Protein AF-A0A8H9M3D7-F1 (afdb_monomer_lite)

Secondary structure (DSSP, 8-state):
--PPEEPTTT--EEEEEEPPGGGHHHHS-SEEEEE-----HHHHHHHHHHHHHHHHHHHHHHHHHHHHHTT----GGGG--

Sequence (81 aa):
MSSPFKHPKSGIYTHRKGVPKRLVPIIGKAVFKQSLNTKDLREAKSLIIPLLADVDNQIRLAELQLTDDSSQELSLRDCQF

pLDDT: mean 82.26, std 13.04, range [48.81, 93.0]

Structure (mmCIF, N/CA/C/O backbone):
data_AF-A0A8H9M3D7-F1
#
_entry.id   AF-A0A8H9M3D7-F1
#
loop_
_atom_site.group_PDB
_atom_site.id
_atom_site.type_symbol
_atom_site.label_atom_id
_atom_site.label_alt_id
_atom_site.label_comp_id
_atom_site.label_asym_id
_atom_site.label_entity_id
_atom_site.label_seq_id
_atom_site.pdbx_PDB_ins_code
_atom_site.Cartn_x
_atom_site.Cartn_y
_atom_site.Cartn_z
_atom_site.occupancy
_atom_site.B_iso_or_equiv
_atom_site.auth_seq_id
_atom_site.auth_comp_id
_atom_site.auth_asym_id
_atom_site.auth_atom_id
_atom_site.pdbx_PDB_model_num
ATOM 1 N N . MET A 1 1 ? 14.343 -9.461 5.454 1.00 50.03 1 MET A N 1
ATOM 2 C CA . MET A 1 1 ? 14.203 -8.631 4.236 1.00 50.03 1 MET A CA 1
ATOM 3 C C . MET A 1 1 ? 12.886 -8.974 3.559 1.00 50.03 1 MET A C 1
ATOM 5 O O . MET A 1 1 ? 12.654 -10.150 3.310 1.00 50.03 1 MET A O 1
ATOM 9 N N . SER A 1 2 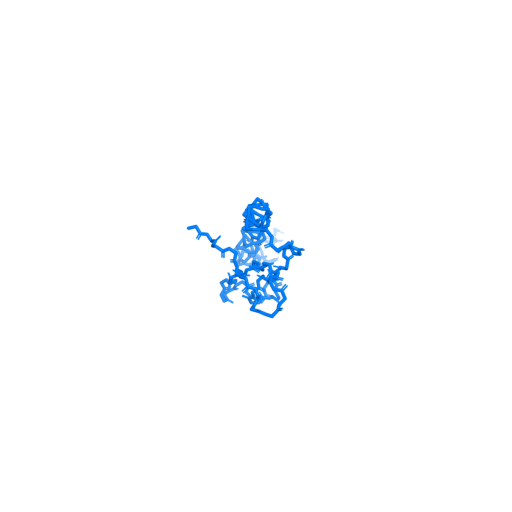? 12.016 -7.991 3.310 1.00 59.62 2 SER A N 1
ATOM 10 C CA . SER A 1 2 ? 10.735 -8.232 2.631 1.00 59.62 2 SER A CA 1
ATOM 11 C C . SER A 1 2 ? 10.997 -8.437 1.136 1.00 59.62 2 SER A C 1
ATOM 13 O O . SER A 1 2 ? 11.387 -7.499 0.443 1.00 59.62 2 SER A O 1
ATOM 15 N N . SER A 1 3 ? 10.898 -9.676 0.653 1.00 72.44 3 SER A N 1
ATOM 16 C CA . SER A 1 3 ? 11.142 -9.982 -0.760 1.00 72.44 3 SER A CA 1
ATOM 17 C C . SER A 1 3 ? 9.893 -9.661 -1.595 1.00 72.44 3 SER A C 1
ATOM 19 O O . SER A 1 3 ? 8.798 -10.074 -1.201 1.00 72.44 3 SER A O 1
ATOM 21 N N . PRO A 1 4 ? 10.018 -8.961 -2.741 1.00 80.81 4 PRO A N 1
ATOM 22 C CA . PRO A 1 4 ? 8.904 -8.742 -3.657 1.00 80.81 4 PRO A CA 1
ATOM 23 C C . PRO A 1 4 ? 8.281 -10.071 -4.108 1.00 80.81 4 PRO A C 1
ATOM 25 O O . PRO A 1 4 ? 8.986 -10.973 -4.565 1.00 80.81 4 PRO A O 1
ATOM 28 N N . PHE A 1 5 ? 6.954 -10.190 -4.049 1.00 84.44 5 PHE A N 1
ATOM 29 C CA . PHE A 1 5 ? 6.261 -11.373 -4.559 1.00 84.44 5 PHE A CA 1
ATOM 30 C C . PHE A 1 5 ? 6.080 -11.254 -6.073 1.00 84.44 5 PHE A C 1
ATOM 32 O O . PHE A 1 5 ? 5.431 -10.315 -6.544 1.00 84.44 5 PHE A O 1
ATOM 39 N N . LYS A 1 6 ? 6.623 -12.206 -6.838 1.00 86.62 6 LYS A N 1
ATOM 40 C CA . LYS A 1 6 ? 6.450 -12.261 -8.294 1.00 86.62 6 LYS A CA 1
ATOM 41 C C . LYS A 1 6 ? 5.125 -12.923 -8.644 1.00 86.62 6 LYS A C 1
ATOM 43 O O . LYS A 1 6 ? 4.876 -14.063 -8.261 1.00 86.62 6 LYS A O 1
ATOM 48 N N . HIS A 1 7 ? 4.289 -12.238 -9.415 1.00 86.88 7 HIS A N 1
ATOM 49 C CA . HIS A 1 7 ? 3.052 -12.835 -9.899 1.00 86.88 7 HIS A CA 1
ATOM 50 C C . HIS A 1 7 ? 3.344 -13.911 -10.970 1.00 86.88 7 HIS A C 1
ATOM 52 O O . HIS A 1 7 ? 4.035 -13.605 -11.945 1.00 86.88 7 HIS A O 1
ATOM 58 N N . PRO A 1 8 ? 2.808 -15.144 -10.852 1.00 85.25 8 PRO A N 1
ATOM 59 C CA . PRO A 1 8 ? 3.201 -16.272 -11.706 1.00 85.25 8 PRO A CA 1
ATOM 60 C C . PRO A 1 8 ? 2.812 -16.093 -13.179 1.00 85.25 8 PRO A C 1
ATOM 62 O O . PRO A 1 8 ? 3.542 -16.530 -14.058 1.00 85.25 8 PRO A O 1
ATOM 65 N N . LYS A 1 9 ? 1.691 -15.414 -13.463 1.00 87.44 9 LYS A N 1
ATOM 66 C CA . LYS A 1 9 ? 1.187 -15.229 -14.836 1.00 87.44 9 LYS A CA 1
ATOM 67 C C . LYS A 1 9 ? 1.706 -13.961 -15.518 1.00 87.44 9 LYS A C 1
ATOM 69 O O . LYS A 1 9 ? 1.969 -13.970 -16.710 1.00 87.44 9 LYS A O 1
ATOM 74 N N . SER A 1 10 ? 1.832 -12.857 -14.779 1.00 86.25 10 SER A N 1
ATOM 75 C CA . SER A 1 10 ? 2.233 -11.557 -15.354 1.00 86.25 10 SER A CA 1
ATOM 76 C C . SER A 1 10 ? 3.720 -11.251 -15.177 1.00 86.25 10 SER A C 1
ATOM 78 O O . SER A 1 10 ? 4.246 -10.364 -15.845 1.00 86.25 10 SER A O 1
ATOM 80 N N . GLY A 1 11 ? 4.401 -11.952 -14.266 1.00 87.69 11 GLY A N 1
ATOM 81 C CA . GLY A 1 11 ? 5.790 -11.687 -13.900 1.00 87.69 11 GLY A CA 1
ATOM 82 C C . GLY A 1 11 ? 6.004 -10.377 -13.138 1.00 87.69 11 GLY A C 1
ATOM 83 O O . GLY A 1 11 ? 7.142 -10.083 -12.790 1.00 87.69 11 GLY A O 1
ATOM 84 N N . ILE A 1 12 ? 4.940 -9.610 -12.878 1.00 90.62 12 ILE A N 1
ATOM 85 C CA . ILE A 1 12 ? 5.003 -8.319 -12.190 1.00 90.62 12 ILE A CA 1
ATOM 86 C C . ILE A 1 12 ? 5.221 -8.557 -10.701 1.00 90.62 12 ILE A C 1
ATOM 88 O O . ILE A 1 12 ? 4.537 -9.385 -10.085 1.00 90.62 12 ILE A O 1
ATOM 92 N N . TYR A 1 13 ? 6.152 -7.810 -10.119 1.00 91.69 13 TYR A N 1
ATOM 93 C CA . TYR A 1 13 ? 6.373 -7.843 -8.684 1.00 91.69 13 TYR A CA 1
ATOM 94 C C . TYR A 1 13 ? 5.327 -7.033 -7.922 1.00 91.69 13 TYR A C 1
ATOM 96 O O . TYR A 1 13 ? 4.876 -5.966 -8.342 1.00 91.69 13 TYR A O 1
ATOM 104 N N . THR A 1 14 ? 4.946 -7.554 -6.763 1.00 89.25 14 THR A N 1
ATOM 105 C CA . THR A 1 14 ? 3.970 -6.942 -5.867 1.00 89.25 14 THR A CA 1
ATOM 106 C C . THR A 1 14 ? 4.519 -6.885 -4.451 1.00 89.25 14 THR A C 1
ATOM 108 O O . THR A 1 14 ? 5.192 -7.809 -3.986 1.00 89.25 14 THR A O 1
ATOM 111 N N . HIS A 1 15 ? 4.209 -5.791 -3.769 1.00 89.06 15 HIS A N 1
ATOM 112 C CA . HIS A 1 15 ? 4.437 -5.612 -2.349 1.00 89.06 15 HIS A CA 1
ATOM 113 C C . HIS A 1 15 ? 3.142 -5.916 -1.587 1.00 89.06 15 HIS A C 1
ATOM 115 O O . HIS A 1 15 ? 2.053 -5.482 -1.983 1.00 89.06 15 HIS A O 1
ATOM 121 N N . ARG A 1 16 ? 3.261 -6.695 -0.507 1.00 88.12 16 ARG A N 1
ATOM 122 C CA . ARG A 1 16 ? 2.156 -7.033 0.394 1.00 88.12 16 ARG A CA 1
ATOM 123 C C . ARG A 1 16 ? 2.628 -6.872 1.829 1.00 88.12 16 ARG A C 1
ATOM 125 O O . ARG A 1 16 ? 3.564 -7.556 2.234 1.00 88.12 16 ARG A O 1
ATOM 132 N N . LYS A 1 17 ? 1.955 -6.019 2.596 1.00 88.62 17 LYS A N 1
ATOM 133 C CA . LYS A 1 17 ? 2.224 -5.840 4.026 1.00 88.62 17 LYS A CA 1
ATOM 134 C C . LYS A 1 17 ? 0.921 -5.891 4.808 1.00 88.62 17 LYS A C 1
ATOM 136 O O . LYS A 1 17 ? -0.038 -5.201 4.467 1.00 88.62 17 LYS A O 1
ATOM 141 N N . GLY A 1 18 ? 0.876 -6.779 5.797 1.00 89.06 18 GLY A N 1
ATOM 142 C CA . GLY A 1 18 ? -0.284 -6.944 6.664 1.00 89.06 18 GLY A CA 1
ATOM 143 C C . GLY A 1 18 ? -0.403 -5.776 7.633 1.00 89.06 18 GLY A C 1
ATOM 144 O O . GLY A 1 18 ? 0.602 -5.320 8.177 1.00 89.06 18 GLY A O 1
ATOM 145 N N . VAL A 1 19 ? -1.629 -5.314 7.838 1.00 89.12 19 VAL A N 1
ATOM 146 C CA . VAL A 1 19 ? -1.961 -4.325 8.860 1.00 89.12 19 VAL A CA 1
ATOM 147 C C . VAL A 1 19 ? -2.326 -5.067 10.150 1.00 89.12 19 VAL A C 1
ATOM 149 O O . VAL A 1 19 ? -3.077 -6.046 10.092 1.00 89.12 19 VAL A O 1
ATOM 152 N N . PRO A 1 20 ? -1.818 -4.646 11.321 1.00 89.50 20 PRO A N 1
ATOM 153 C CA . PRO A 1 20 ? -2.264 -5.187 12.601 1.00 89.50 20 PRO A CA 1
ATOM 154 C C . PRO A 1 20 ? -3.788 -5.094 12.745 1.00 89.50 20 PRO A C 1
ATOM 156 O O . PRO A 1 20 ? -4.364 -4.039 12.495 1.00 89.50 20 PRO A O 1
ATOM 159 N N . LYS A 1 21 ? -4.451 -6.172 13.196 1.00 88.38 21 LYS A N 1
ATOM 160 C CA . LYS A 1 21 ? -5.928 -6.252 13.278 1.00 88.38 21 LYS A CA 1
ATOM 161 C C . LYS A 1 21 ? -6.568 -5.065 14.014 1.00 88.38 21 LYS A C 1
ATOM 163 O O . LYS A 1 21 ? -7.623 -4.604 13.602 1.00 88.38 21 LYS A O 1
ATOM 168 N N . ARG A 1 22 ? -5.897 -4.547 15.050 1.00 87.94 22 ARG A N 1
ATOM 169 C CA . ARG A 1 22 ? -6.329 -3.382 15.845 1.00 87.94 22 ARG A CA 1
ATOM 170 C C . ARG A 1 22 ? -6.416 -2.076 15.044 1.00 87.94 22 ARG A C 1
ATOM 172 O O . ARG A 1 22 ? -7.224 -1.225 15.373 1.00 87.94 22 ARG A O 1
ATOM 179 N N . LEU A 1 23 ? -5.609 -1.934 13.991 1.00 88.00 23 LEU A N 1
ATOM 180 C CA . LEU A 1 23 ? -5.539 -0.730 13.153 1.00 88.00 23 LEU A CA 1
ATOM 181 C C . LEU A 1 23 ? -6.379 -0.847 11.878 1.00 88.00 23 LEU A C 1
ATOM 183 O O . LEU A 1 23 ? -6.568 0.141 11.178 1.00 88.00 23 LEU A O 1
ATOM 187 N N . VAL A 1 24 ? -6.895 -2.038 11.563 1.00 88.38 24 VAL A N 1
ATOM 188 C CA . VAL A 1 24 ? -7.805 -2.253 10.430 1.00 88.38 24 VAL A CA 1
ATOM 189 C C . VAL A 1 24 ? -9.035 -1.336 10.464 1.00 88.38 24 VAL A C 1
ATOM 191 O O . VAL A 1 24 ? -9.348 -0.810 9.398 1.00 88.38 24 VAL A O 1
ATOM 194 N N . PRO A 1 25 ? -9.717 -1.089 11.605 1.00 86.44 25 PRO A N 1
ATOM 195 C CA . PRO A 1 25 ? -10.834 -0.141 11.634 1.00 86.44 25 PRO A CA 1
ATOM 196 C C . PRO A 1 25 ? -10.415 1.312 11.355 1.00 86.44 25 PRO A C 1
ATOM 198 O O . PRO A 1 25 ? -11.197 2.045 10.765 1.00 86.44 25 PRO A O 1
ATOM 201 N N . ILE A 1 26 ? -9.187 1.712 11.707 1.00 86.56 26 ILE A N 1
ATOM 202 C CA . ILE A 1 26 ? -8.675 3.079 11.496 1.00 86.56 26 ILE A CA 1
ATOM 203 C C . ILE A 1 26 ? -8.214 3.270 10.045 1.00 86.56 26 ILE A C 1
ATOM 205 O O . ILE A 1 26 ? -8.606 4.209 9.362 1.00 86.56 26 ILE A O 1
ATOM 209 N N . ILE A 1 27 ? -7.394 2.345 9.542 1.00 86.81 27 ILE A N 1
ATOM 210 C CA . ILE A 1 27 ? -6.820 2.401 8.187 1.00 86.81 27 ILE A CA 1
ATOM 211 C C . ILE A 1 27 ? -7.861 2.008 7.119 1.00 86.81 27 ILE A C 1
ATOM 213 O O . ILE A 1 27 ? -7.718 2.337 5.940 1.00 86.81 27 ILE A O 1
ATOM 217 N N . GLY A 1 28 ? -8.888 1.247 7.501 1.00 88.00 28 GLY A N 1
ATOM 218 C CA . GLY A 1 28 ? -9.929 0.730 6.608 1.00 88.00 28 GLY A CA 1
ATOM 219 C C . GLY A 1 28 ? -9.469 -0.410 5.691 1.00 88.00 28 GLY A C 1
ATOM 220 O O . GLY A 1 28 ? -10.220 -0.851 4.820 1.00 88.00 28 GLY A O 1
ATOM 221 N N . LYS A 1 29 ? -8.229 -0.900 5.839 1.00 89.62 29 LYS A N 1
ATOM 222 C CA . LYS A 1 29 ? -7.648 -1.967 5.005 1.00 89.62 29 LYS A CA 1
ATOM 223 C C . LYS A 1 29 ? -6.850 -2.950 5.854 1.00 89.62 29 LYS A C 1
ATOM 225 O O . LYS A 1 29 ? -6.066 -2.557 6.708 1.00 89.62 29 LYS A O 1
ATOM 230 N N . ALA A 1 30 ? -7.002 -4.242 5.563 1.00 89.69 30 ALA A N 1
ATOM 231 C CA . ALA A 1 30 ? -6.271 -5.310 6.253 1.00 89.69 30 ALA A CA 1
ATOM 232 C C . ALA A 1 30 ? -4.868 -5.569 5.678 1.00 89.69 30 ALA A C 1
ATOM 234 O O . ALA A 1 30 ? -3.994 -6.100 6.362 1.00 89.69 30 ALA A O 1
ATOM 235 N N . VAL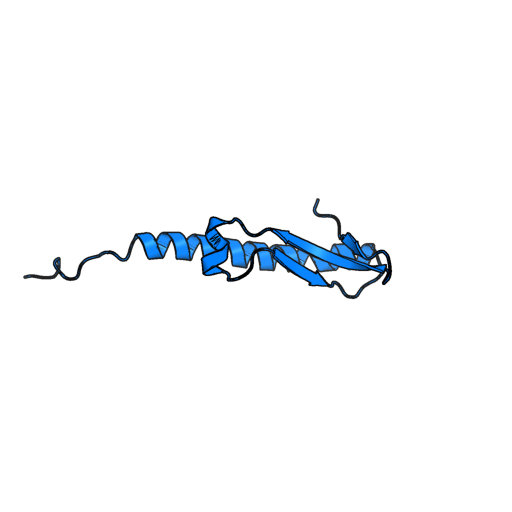 A 1 31 ? -4.647 -5.238 4.404 1.00 90.62 31 VAL A N 1
ATOM 236 C CA . VAL A 1 31 ? -3.380 -5.484 3.708 1.00 90.62 31 VAL A CA 1
ATOM 237 C C . VAL A 1 31 ? -3.101 -4.342 2.743 1.00 90.62 31 VAL A C 1
ATOM 239 O O . VAL A 1 31 ? -3.922 -4.042 1.874 1.00 90.62 31 VAL A O 1
ATOM 242 N N . PHE A 1 32 ? -1.904 -3.771 2.829 1.00 89.25 32 PHE A N 1
ATOM 243 C CA . PHE A 1 32 ? -1.370 -2.898 1.793 1.00 89.25 32 PHE A CA 1
ATOM 244 C C . PHE A 1 32 ? -0.882 -3.755 0.632 1.00 89.25 32 PHE A C 1
ATOM 246 O O . PHE A 1 32 ? 0.108 -4.477 0.758 1.00 89.25 32 PHE A O 1
ATOM 253 N N . LYS A 1 33 ? -1.611 -3.712 -0.485 1.00 89.75 33 LYS A N 1
ATOM 254 C CA . LYS A 1 33 ? -1.265 -4.404 -1.728 1.00 89.75 33 LYS A CA 1
ATOM 255 C C . LYS A 1 33 ? -0.933 -3.362 -2.786 1.00 89.75 33 LYS A C 1
ATOM 257 O O . LYS A 1 33 ? -1.820 -2.628 -3.208 1.00 89.75 33 LYS A O 1
ATOM 262 N N . GLN A 1 34 ? 0.315 -3.346 -3.239 1.00 89.12 34 GLN A N 1
ATOM 263 C CA . GLN A 1 34 ? 0.768 -2.422 -4.276 1.00 89.12 34 GLN A CA 1
ATOM 264 C C . GLN A 1 34 ? 1.560 -3.176 -5.340 1.00 89.12 34 GLN A C 1
ATOM 266 O O . GLN A 1 34 ? 2.432 -3.990 -5.028 1.00 89.12 34 GLN A O 1
ATOM 271 N N . SER A 1 35 ? 1.221 -2.954 -6.608 1.00 89.44 35 SER A N 1
ATOM 272 C CA . SER A 1 35 ? 1.995 -3.477 -7.729 1.00 89.44 35 SER A CA 1
ATOM 273 C C . SER A 1 35 ? 3.177 -2.555 -8.001 1.00 89.44 35 SER A C 1
ATOM 275 O O . SER A 1 35 ? 3.025 -1.340 -8.060 1.00 89.44 35 SER A O 1
ATOM 277 N N . LEU A 1 36 ? 4.360 -3.140 -8.174 1.00 88.69 36 LEU A N 1
ATOM 278 C CA . LEU A 1 36 ? 5.578 -2.396 -8.503 1.00 88.69 36 LEU A CA 1
ATOM 279 C C . LEU A 1 36 ? 5.697 -2.143 -10.010 1.00 88.69 36 LEU A C 1
ATOM 281 O O . LEU A 1 36 ? 6.629 -1.482 -10.440 1.00 88.69 36 LEU A O 1
ATOM 285 N N . ASN A 1 37 ? 4.784 -2.714 -10.809 1.00 88.38 37 ASN A N 1
ATOM 286 C CA . ASN A 1 37 ? 4.702 -2.615 -12.272 1.00 88.38 37 ASN A CA 1
ATOM 287 C C . ASN A 1 37 ? 5.997 -2.949 -13.038 1.00 88.38 37 ASN A C 1
ATOM 289 O O . ASN A 1 37 ? 6.048 -2.781 -14.249 1.00 88.38 37 ASN A O 1
ATOM 293 N N . THR A 1 38 ? 7.001 -3.508 -12.364 1.00 89.38 38 THR A N 1
ATOM 294 C CA . THR A 1 38 ? 8.254 -3.97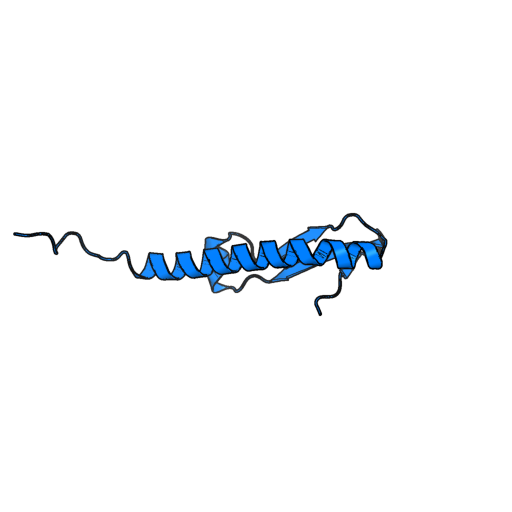7 -12.954 1.00 89.38 38 THR A CA 1
ATOM 295 C C . THR A 1 38 ? 8.327 -5.504 -12.925 1.00 89.38 38 THR A C 1
ATOM 297 O O . THR A 1 38 ? 7.769 -6.167 -12.037 1.00 89.38 38 THR A O 1
ATOM 300 N N . LYS A 1 39 ? 9.010 -6.062 -13.926 1.00 89.88 39 LYS A N 1
ATOM 301 C CA . LYS A 1 39 ? 9.373 -7.486 -14.017 1.00 89.88 39 LYS A CA 1
ATOM 302 C C . LYS A 1 39 ? 10.817 -7.732 -13.576 1.00 89.88 39 LYS A C 1
ATOM 304 O O . LYS A 1 39 ? 11.207 -8.894 -13.422 1.00 89.88 39 LYS A O 1
ATOM 309 N N . ASP A 1 40 ? 11.578 -6.665 -13.335 1.00 90.06 40 ASP A N 1
ATOM 310 C CA . ASP A 1 40 ? 12.981 -6.720 -12.962 1.00 90.06 40 ASP A CA 1
ATOM 311 C C . ASP A 1 40 ? 13.146 -6.746 -11.447 1.00 90.06 40 ASP A C 1
ATOM 313 O O . ASP A 1 40 ? 12.635 -5.908 -10.706 1.00 90.06 40 ASP A O 1
ATOM 317 N N . LEU A 1 41 ? 13.886 -7.744 -10.959 1.00 87.62 41 LEU A N 1
ATOM 318 C CA . LEU A 1 41 ? 14.054 -7.965 -9.521 1.00 87.62 41 LEU A CA 1
ATOM 319 C C . LEU A 1 41 ? 14.867 -6.847 -8.855 1.00 87.62 41 LEU A C 1
ATOM 321 O O . LEU A 1 41 ? 14.628 -6.518 -7.694 1.00 87.62 41 LEU A O 1
ATOM 325 N N . ARG A 1 42 ? 15.841 -6.277 -9.574 1.00 89.88 42 ARG A N 1
ATOM 326 C CA . ARG A 1 42 ? 16.679 -5.183 -9.063 1.00 89.88 42 ARG A CA 1
ATOM 327 C C . ARG A 1 42 ? 15.852 -3.916 -8.874 1.00 89.88 42 ARG A C 1
ATOM 329 O O . ARG A 1 42 ? 15.851 -3.362 -7.781 1.00 89.88 42 ARG A O 1
ATOM 336 N N . GLU A 1 43 ? 15.089 -3.532 -9.893 1.00 89.88 43 GLU A N 1
ATOM 337 C CA . GLU A 1 43 ? 14.174 -2.392 -9.814 1.00 89.88 43 GLU A CA 1
ATOM 338 C C . GLU A 1 43 ? 13.105 -2.597 -8.743 1.00 89.88 43 GLU A C 1
ATOM 340 O O . GLU A 1 43 ? 12.867 -1.706 -7.933 1.00 89.88 43 GLU A O 1
ATOM 345 N N . ALA A 1 44 ? 12.516 -3.795 -8.666 1.00 90.12 44 ALA A N 1
ATOM 346 C CA . ALA A 1 44 ? 11.515 -4.113 -7.653 1.00 90.12 44 ALA A CA 1
ATOM 347 C C . ALA A 1 44 ? 12.048 -3.918 -6.226 1.00 90.12 44 ALA A C 1
ATOM 349 O O . ALA A 1 44 ? 11.336 -3.401 -5.368 1.00 90.12 44 ALA A O 1
ATOM 350 N N . LYS A 1 45 ? 13.303 -4.305 -5.963 1.00 88.50 45 LYS A N 1
ATOM 351 C CA . LYS A 1 45 ? 13.941 -4.085 -4.658 1.00 88.50 45 LYS A CA 1
ATOM 352 C C . LYS A 1 45 ? 14.103 -2.600 -4.351 1.00 88.50 45 LYS A C 1
ATOM 354 O O . LYS A 1 45 ? 13.782 -2.197 -3.239 1.00 88.50 45 LYS A O 1
ATOM 359 N N . SER A 1 46 ? 14.546 -1.804 -5.322 1.00 90.44 46 SER A N 1
ATOM 360 C CA . SER A 1 46 ? 14.690 -0.355 -5.150 1.00 90.44 46 SER A CA 1
ATOM 361 C C . SER A 1 46 ? 13.344 0.327 -4.898 1.00 90.44 46 SER A C 1
ATOM 363 O O . SER A 1 46 ? 13.244 1.161 -4.005 1.00 90.44 46 SER A O 1
ATOM 365 N N . LEU A 1 47 ? 12.293 -0.070 -5.624 1.00 89.62 47 LEU A N 1
ATOM 366 C CA . LEU A 1 47 ? 10.945 0.491 -5.491 1.00 89.62 47 LEU A CA 1
ATOM 367 C C . LEU A 1 47 ? 10.255 0.107 -4.175 1.00 89.62 47 LEU A C 1
ATOM 369 O O . LEU A 1 47 ? 9.445 0.871 -3.663 1.00 89.62 47 LEU A O 1
ATOM 373 N N . ILE A 1 48 ? 10.562 -1.054 -3.594 1.00 89.69 48 ILE A N 1
ATOM 374 C CA . ILE A 1 48 ? 9.963 -1.471 -2.317 1.00 89.69 48 ILE A CA 1
ATOM 375 C C . ILE A 1 48 ? 10.404 -0.595 -1.147 1.00 89.69 48 ILE A C 1
ATOM 377 O O . ILE A 1 48 ? 9.621 -0.407 -0.222 1.00 89.69 48 ILE A O 1
ATOM 381 N N . ILE A 1 49 ? 11.635 -0.083 -1.161 1.00 88.81 49 ILE A N 1
ATOM 382 C CA . ILE A 1 49 ? 12.199 0.688 -0.045 1.00 88.81 49 ILE A CA 1
ATOM 383 C C . ILE A 1 49 ? 11.322 1.902 0.316 1.00 88.81 49 ILE A C 1
ATOM 385 O O . ILE A 1 49 ? 10.893 1.971 1.469 1.00 88.81 49 ILE A O 1
ATOM 389 N N . PRO A 1 50 ? 10.991 2.820 -0.618 1.00 90.75 50 PRO A N 1
ATOM 390 C CA . PRO A 1 50 ? 10.117 3.949 -0.300 1.00 90.75 50 PRO A CA 1
ATOM 391 C C . PRO A 1 50 ? 8.699 3.497 0.073 1.00 90.75 50 PRO A C 1
ATOM 393 O O . PRO A 1 50 ? 8.151 3.972 1.060 1.00 90.75 50 PRO A O 1
ATOM 396 N N . LEU A 1 51 ? 8.140 2.500 -0.626 1.00 89.44 51 LEU A N 1
ATOM 397 C CA . LEU A 1 51 ? 6.805 1.968 -0.320 1.00 89.44 51 LEU A CA 1
ATOM 398 C C . LEU A 1 51 ? 6.708 1.396 1.102 1.00 89.44 51 LEU A C 1
ATOM 400 O O . LEU A 1 51 ? 5.669 1.508 1.750 1.00 89.44 51 LEU A O 1
ATOM 404 N N . LEU A 1 52 ? 7.767 0.745 1.587 1.00 89.50 52 LEU A N 1
ATOM 405 C CA . LEU A 1 52 ? 7.815 0.238 2.955 1.00 89.50 52 LEU A CA 1
ATOM 406 C C . LEU A 1 52 ? 7.798 1.379 3.964 1.00 89.50 52 LEU A C 1
ATOM 408 O O . LEU A 1 52 ? 7.018 1.303 4.910 1.00 89.50 52 LEU A O 1
ATOM 412 N N . ALA A 1 53 ? 8.604 2.418 3.731 1.00 91.50 53 ALA A N 1
ATOM 413 C CA . ALA A 1 53 ? 8.660 3.595 4.590 1.00 91.50 53 ALA A CA 1
ATOM 414 C C . ALA A 1 53 ? 7.301 4.309 4.659 1.00 91.50 53 ALA A C 1
ATOM 416 O O . ALA A 1 53 ? 6.849 4.668 5.747 1.00 91.50 53 ALA A O 1
ATOM 417 N N . ASP A 1 54 ? 6.607 4.442 3.528 1.00 91.25 54 ASP A N 1
ATOM 418 C CA . ASP A 1 54 ? 5.266 5.033 3.477 1.00 91.25 54 ASP A CA 1
ATOM 419 C C . ASP A 1 54 ? 4.254 4.210 4.280 1.00 91.25 54 ASP A C 1
ATOM 421 O O . ASP A 1 54 ? 3.483 4.754 5.073 1.00 91.25 54 ASP A O 1
ATOM 425 N N . VAL A 1 55 ? 4.278 2.882 4.121 1.00 90.50 55 VAL A N 1
ATOM 426 C CA . VAL A 1 55 ? 3.394 1.984 4.876 1.00 90.50 55 VAL A CA 1
ATOM 427 C C . VAL A 1 55 ? 3.712 2.015 6.372 1.00 90.50 55 VAL A C 1
ATOM 429 O O . VAL A 1 55 ? 2.790 2.020 7.185 1.00 90.50 55 VAL A O 1
ATOM 432 N N . ASP A 1 56 ? 4.991 2.044 6.753 1.00 90.75 56 ASP A N 1
ATOM 433 C CA . ASP A 1 56 ? 5.403 2.172 8.156 1.00 90.75 56 ASP A CA 1
ATOM 434 C C . ASP A 1 56 ? 4.927 3.490 8.766 1.00 90.75 56 ASP A C 1
ATOM 436 O O . ASP A 1 56 ? 4.394 3.499 9.876 1.00 90.75 56 ASP A O 1
ATOM 440 N N . ASN A 1 57 ? 5.025 4.591 8.020 1.00 93.00 57 ASN A N 1
ATOM 441 C CA . ASN A 1 57 ? 4.498 5.878 8.456 1.00 93.00 57 ASN A CA 1
ATOM 442 C C . ASN A 1 57 ? 2.978 5.847 8.644 1.00 93.00 57 ASN A C 1
ATOM 444 O O . ASN A 1 57 ? 2.494 6.338 9.660 1.00 93.00 57 ASN A O 1
ATOM 448 N N . GLN A 1 58 ? 2.224 5.239 7.725 1.00 90.12 58 GLN A N 1
ATOM 449 C CA . GLN A 1 58 ? 0.767 5.117 7.867 1.00 90.12 58 GLN A CA 1
ATOM 450 C C . GLN A 1 58 ? 0.369 4.284 9.089 1.00 90.12 58 GLN A C 1
ATOM 452 O O . GLN A 1 58 ? -0.546 4.665 9.816 1.00 90.12 58 GLN A O 1
ATOM 457 N N . ILE A 1 59 ? 1.069 3.175 9.342 1.00 91.06 59 ILE A N 1
ATOM 458 C CA . ILE A 1 59 ? 0.836 2.346 10.533 1.00 91.06 59 ILE A CA 1
ATOM 459 C C . ILE A 1 59 ? 1.135 3.151 11.798 1.00 91.06 59 ILE A C 1
ATOM 461 O O . ILE A 1 59 ? 0.300 3.190 12.696 1.00 91.06 59 ILE A O 1
ATOM 465 N N . ARG A 1 60 ? 2.275 3.846 11.844 1.00 91.75 60 ARG A N 1
ATOM 466 C CA . ARG A 1 60 ? 2.667 4.675 12.989 1.00 91.75 60 ARG A CA 1
ATOM 467 C C . ARG A 1 60 ? 1.649 5.780 13.277 1.00 91.75 60 ARG A C 1
ATOM 469 O O . ARG A 1 60 ? 1.311 6.004 14.432 1.00 91.75 60 ARG A O 1
ATOM 476 N N . LEU A 1 61 ? 1.155 6.466 12.246 1.00 90.88 61 LEU A N 1
ATOM 477 C CA . LEU A 1 61 ? 0.129 7.502 12.404 1.00 90.88 61 LEU A CA 1
ATOM 478 C C . LEU A 1 61 ? -1.181 6.921 12.950 1.00 90.88 61 LEU A C 1
ATOM 480 O O . LEU A 1 61 ? -1.767 7.504 13.856 1.00 90.88 61 LEU A O 1
ATOM 484 N N . ALA A 1 62 ? -1.601 5.756 12.456 1.00 89.94 62 ALA A N 1
ATOM 485 C CA . ALA A 1 62 ? -2.791 5.077 12.964 1.00 89.94 62 ALA A CA 1
ATOM 486 C C . ALA A 1 62 ? -2.630 4.614 14.425 1.00 89.94 62 ALA A C 1
ATOM 488 O O . ALA A 1 62 ? -3.597 4.620 15.180 1.00 89.94 62 ALA A O 1
ATOM 489 N N . GLU A 1 63 ? -1.423 4.220 14.844 1.00 89.69 63 GLU A N 1
ATOM 490 C CA . GLU A 1 63 ? -1.139 3.877 16.246 1.00 89.69 63 GLU A CA 1
ATOM 491 C C . GLU A 1 63 ? -1.225 5.089 17.176 1.00 89.69 63 GLU A C 1
ATOM 493 O O . GLU A 1 63 ? -1.737 4.965 18.290 1.00 89.69 63 GLU A O 1
ATOM 498 N N . LEU A 1 64 ? -0.770 6.256 16.716 1.00 89.06 64 LEU A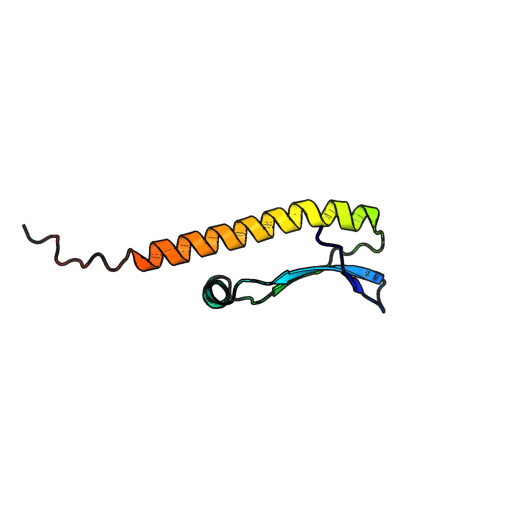 N 1
ATOM 499 C CA . LEU A 1 64 ? -0.911 7.504 17.467 1.00 89.06 64 LEU A CA 1
ATOM 500 C C . LEU A 1 64 ? -2.387 7.884 17.620 1.00 89.06 64 LEU A C 1
ATOM 502 O O . LEU A 1 64 ? -2.834 8.086 18.742 1.00 89.06 64 LEU A O 1
ATOM 506 N N . GLN A 1 65 ? -3.162 7.843 16.531 1.00 86.06 65 GLN A N 1
ATOM 507 C CA . GLN A 1 65 ? -4.606 8.118 16.564 1.00 86.06 65 GLN A CA 1
ATOM 508 C C . GLN A 1 65 ? -5.358 7.198 17.532 1.00 86.06 65 GLN A C 1
ATOM 510 O O . GLN A 1 65 ? -6.147 7.675 18.338 1.00 86.06 65 GLN A O 1
ATOM 515 N N . LEU A 1 66 ? -5.050 5.895 17.526 1.00 85.19 66 LEU A N 1
ATOM 516 C CA . LEU A 1 66 ? -5.644 4.946 18.473 1.00 85.19 66 LEU A CA 1
ATOM 517 C C . LEU A 1 66 ? -5.364 5.327 19.939 1.00 85.19 66 LEU A C 1
ATOM 519 O O . LEU A 1 66 ? -6.180 5.056 20.818 1.00 85.19 66 LEU A O 1
ATOM 523 N N . THR A 1 67 ? -4.198 5.916 20.206 1.00 80.19 67 THR A N 1
ATOM 524 C CA . THR A 1 67 ? -3.790 6.338 21.552 1.00 80.19 67 THR A CA 1
ATOM 525 C C . THR A 1 67 ? -4.468 7.655 21.945 1.00 80.19 67 THR A C 1
ATOM 527 O O . THR A 1 67 ? -4.955 7.784 23.069 1.00 80.19 67 THR A O 1
ATOM 530 N N . ASP A 1 68 ? -4.570 8.606 21.017 1.00 70.19 68 ASP A N 1
ATOM 531 C CA . ASP A 1 68 ? -5.218 9.904 21.242 1.00 70.19 68 ASP A CA 1
ATOM 532 C C . ASP A 1 68 ? -6.735 9.761 21.461 1.00 70.19 68 ASP A C 1
ATOM 534 O O . ASP A 1 68 ? -7.286 10.388 22.369 1.00 70.19 68 ASP A O 1
ATOM 538 N N . ASP A 1 69 ? -7.396 8.860 20.725 1.00 58.28 69 ASP A N 1
ATOM 539 C CA . ASP A 1 69 ? -8.824 8.551 20.897 1.00 58.28 69 ASP A CA 1
ATOM 540 C C . ASP A 1 69 ? -9.128 7.965 22.289 1.00 58.28 69 ASP A C 1
ATOM 542 O O . ASP A 1 69 ? -10.210 8.177 22.833 1.00 58.28 69 ASP A O 1
ATOM 546 N N . SER A 1 70 ? -8.162 7.284 22.921 1.00 57.88 70 SER A N 1
ATOM 547 C CA . SER A 1 70 ? -8.311 6.798 24.304 1.00 57.88 70 SER A CA 1
ATOM 548 C C . SER A 1 70 ? -8.204 7.902 25.366 1.00 57.88 70 SER A C 1
ATOM 550 O O . SER A 1 70 ? -8.550 7.677 26.524 1.00 57.88 70 SER A O 1
ATOM 552 N N . SER A 1 71 ? -7.754 9.099 24.975 1.00 52.25 71 SER A N 1
ATOM 553 C CA . SER A 1 71 ? -7.538 10.244 25.869 1.00 52.25 71 SER A CA 1
ATOM 554 C C . SER A 1 71 ? -8.642 11.308 25.763 1.00 52.25 71 SER A C 1
ATOM 556 O O . SER A 1 71 ? -8.677 12.233 26.573 1.00 52.25 71 SER A O 1
ATOM 558 N N . GLN A 1 72 ? -9.569 11.186 24.805 1.00 53.28 72 GLN A N 1
ATOM 559 C CA . GLN A 1 72 ? -10.704 12.100 24.616 1.00 53.28 72 GLN A CA 1
ATOM 560 C C . GLN A 1 72 ? -12.000 11.612 25.294 1.00 53.28 72 GLN A C 1
ATOM 562 O O . GLN A 1 72 ? -13.093 11.781 24.771 1.00 53.28 72 GLN A O 1
ATOM 567 N N . GLU A 1 73 ? -11.904 11.084 26.513 1.00 48.81 73 GLU A N 1
ATOM 568 C CA . GLU A 1 73 ? -12.986 11.224 27.503 1.00 48.81 73 GLU A CA 1
ATOM 569 C C . GLU A 1 73 ? -12.581 12.239 28.583 1.00 48.81 73 GLU A C 1
ATOM 571 O O . GLU A 1 73 ? -12.790 12.044 29.777 1.00 48.81 73 GLU A O 1
ATOM 576 N N . LEU A 1 74 ? -11.991 13.369 28.181 1.00 57.62 74 LEU A N 1
ATOM 577 C CA . LEU A 1 74 ? -11.924 14.543 29.051 1.00 57.62 74 LEU A CA 1
ATOM 578 C C . LEU A 1 74 ? -13.304 15.205 29.042 1.00 57.62 74 LEU A C 1
ATOM 580 O O . LEU A 1 74 ? -13.619 16.080 28.236 1.00 57.62 74 LEU A O 1
ATOM 584 N N . SER A 1 75 ? -14.157 14.674 29.913 1.00 56.94 75 SER A N 1
ATOM 585 C CA . SER A 1 75 ? -15.488 15.167 30.236 1.00 56.94 75 SER A CA 1
ATOM 586 C C . SER A 1 75 ? -15.478 16.686 30.446 1.00 56.94 75 SER A C 1
ATOM 588 O O . SER A 1 75 ? -14.766 17.206 31.299 1.00 56.94 75 SER A O 1
ATOM 590 N N . LEU A 1 76 ? -16.370 17.398 29.748 1.00 56.84 76 LEU A N 1
ATOM 591 C CA . LEU A 1 76 ? -16.659 18.834 29.920 1.00 56.84 76 LEU A CA 1
ATOM 592 C C . LEU A 1 76 ? -17.160 19.217 31.335 1.00 56.84 76 LEU A C 1
ATOM 594 O O . LEU A 1 76 ? -17.5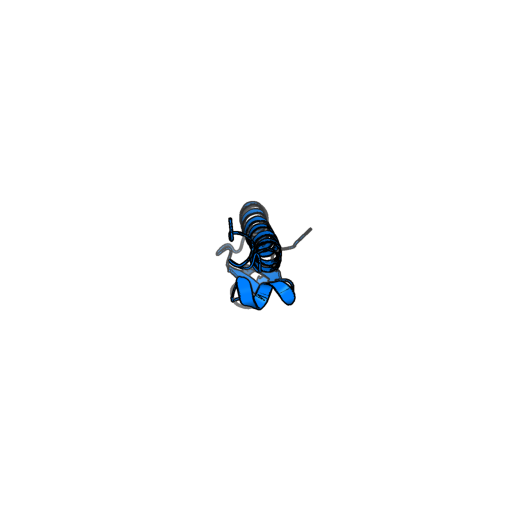97 20.346 31.552 1.00 56.84 76 LEU A O 1
ATOM 598 N N . ARG A 1 77 ? -17.135 18.292 32.303 1.00 57.69 77 ARG A N 1
ATOM 599 C CA . ARG A 1 77 ? -17.511 18.530 33.704 1.00 57.69 77 ARG A CA 1
ATOM 600 C C . ARG A 1 77 ? -16.395 19.150 34.548 1.00 57.69 77 ARG A C 1
ATOM 602 O O . ARG A 1 77 ? -16.711 19.675 35.607 1.00 57.69 77 ARG A O 1
ATOM 609 N N . ASP A 1 78 ? -15.150 19.171 34.073 1.00 56.47 78 ASP A N 1
ATOM 610 C CA . ASP A 1 78 ? -14.020 19.744 34.829 1.00 56.47 78 ASP A CA 1
ATOM 611 C C . ASP A 1 78 ? -13.883 21.274 34.673 1.00 56.47 78 ASP A C 1
ATOM 613 O O . ASP A 1 78 ? -13.013 21.895 35.279 1.00 56.47 78 ASP A O 1
ATOM 617 N N . CYS A 1 79 ? -14.764 21.911 33.892 1.00 61.25 79 CYS A N 1
ATOM 618 C CA . CYS A 1 79 ? -14.822 23.367 33.714 1.00 61.25 79 CYS A CA 1
ATOM 619 C C . CYS A 1 79 ? -15.998 24.020 34.468 1.00 61.25 79 CYS A C 1
ATOM 621 O O . CYS A 1 79 ? -16.623 24.941 33.945 1.00 61.25 79 CYS A O 1
ATOM 623 N N . GLN A 1 80 ? -16.329 23.553 35.676 1.00 59.00 80 GLN A N 1
ATOM 624 C CA . GLN A 1 80 ? -17.153 24.332 36.609 1.00 59.00 80 GLN A CA 1
ATOM 625 C C . GLN A 1 80 ? -16.240 25.093 37.576 1.00 59.00 80 GLN A C 1
ATOM 627 O O . GLN A 1 80 ? -15.698 24.511 38.513 1.00 59.00 80 GLN A O 1
ATOM 632 N N . PHE A 1 81 ? -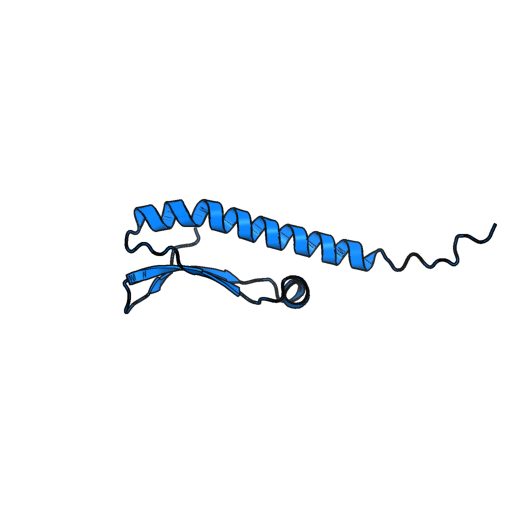16.076 26.390 37.313 1.00 54.34 81 PHE A N 1
ATOM 633 C CA . PHE A 1 81 ? -15.636 27.398 38.278 1.00 54.34 81 PHE A CA 1
ATOM 634 C C . PHE A 1 81 ? -16.820 28.300 38.623 1.00 54.34 81 PHE A C 1
ATOM 636 O O . PHE A 1 81 ? -17.635 28.559 37.705 1.00 54.34 81 PHE A O 1
#

InterPro domains:
  IPR046668 Domain of unknown function DUF6538 [PF20172] (9-61)

Organism: NCBI:txid368405

Foldseek 3Di:
DQAFDQDPPPLWTKDKDAADPVLCVVLVDGIDIDTLRDNDRVSSVVSVVVVVVVVVVVNVVSVVVVVVVVVPPPPPPVPDD

Radius of gyration: 18.91 Å; chains: 1; bounding box: 34×44×54 Å